Protein AF-A0A3P7LUR9-F1 (afdb_monomer_lite)

Structure (mmCIF, N/CA/C/O backbone):
data_AF-A0A3P7LUR9-F1
#
_entry.id   AF-A0A3P7LUR9-F1
#
loop_
_atom_site.group_PDB
_atom_site.id
_atom_site.type_symbol
_atom_site.label_atom_id
_atom_site.label_alt_id
_atom_site.label_comp_id
_atom_site.label_asym_id
_atom_site.label_entity_id
_atom_site.label_seq_id
_atom_site.pdbx_PDB_ins_code
_atom_site.Cartn_x
_atom_site.Cartn_y
_atom_site.Cartn_z
_atom_site.occupancy
_atom_site.B_iso_or_equiv
_atom_site.auth_seq_id
_atom_site.auth_comp_id
_atom_site.auth_asym_id
_atom_site.auth_atom_id
_atom_site.pdbx_PDB_model_num
ATOM 1 N N . MET A 1 1 ? -2.869 23.705 17.605 1.00 37.81 1 MET A N 1
ATOM 2 C CA . MET A 1 1 ? -1.628 22.903 17.561 1.00 37.81 1 MET A CA 1
ATOM 3 C C . MET A 1 1 ? -1.386 22.502 16.117 1.00 37.81 1 MET A C 1
ATOM 5 O O . MET A 1 1 ? -2.296 21.912 15.545 1.00 37.81 1 MET A O 1
ATOM 9 N N . PRO A 1 2 ? -0.251 22.861 15.499 1.00 39.78 2 PRO A N 1
ATOM 10 C CA . PRO A 1 2 ? 0.110 22.290 14.206 1.00 39.78 2 PRO A CA 1
ATOM 11 C C . PRO A 1 2 ? 0.389 20.783 14.379 1.00 39.78 2 PRO A C 1
ATOM 13 O O . PRO A 1 2 ? 0.834 20.389 15.462 1.00 39.78 2 PRO A O 1
ATOM 16 N N . PRO A 1 3 ? 0.113 19.934 13.371 1.00 44.56 3 PRO A N 1
ATOM 17 C CA . PRO A 1 3 ? 0.449 18.518 13.439 1.00 44.56 3 PRO A CA 1
ATOM 18 C C . PRO A 1 3 ? 1.955 18.391 13.662 1.00 44.56 3 PRO A C 1
ATOM 20 O O . PRO A 1 3 ? 2.734 19.090 13.008 1.00 44.56 3 PRO A O 1
ATOM 23 N N . SER A 1 4 ? 2.351 17.538 14.607 1.00 49.19 4 SER A N 1
ATOM 24 C CA . SER A 1 4 ? 3.749 17.184 14.826 1.00 49.19 4 SER A CA 1
ATOM 25 C C . SER A 1 4 ? 4.371 16.775 13.496 1.00 49.19 4 SER A C 1
ATOM 27 O O . SER A 1 4 ? 3.718 16.170 12.647 1.00 49.19 4 SER A O 1
ATOM 29 N N . GLU A 1 5 ? 5.624 17.164 13.299 1.00 52.31 5 GLU A N 1
ATOM 30 C CA . GLU A 1 5 ? 6.410 16.972 12.084 1.00 52.31 5 GLU A CA 1
ATOM 31 C C . GLU A 1 5 ? 6.722 15.474 11.892 1.00 52.31 5 GLU A C 1
ATOM 33 O O . GLU A 1 5 ? 7.838 14.997 12.075 1.00 52.31 5 GLU A O 1
ATOM 38 N N . GLY A 1 6 ? 5.673 14.695 11.626 1.00 52.97 6 GLY A N 1
ATOM 39 C CA . GLY A 1 6 ? 5.701 13.258 11.437 1.00 52.97 6 GLY A CA 1
ATOM 40 C C . GLY A 1 6 ? 6.594 12.901 10.260 1.00 52.97 6 GLY A C 1
ATOM 41 O O . GLY A 1 6 ? 6.808 13.702 9.346 1.00 52.97 6 GLY A O 1
ATOM 42 N N . ARG A 1 7 ? 7.154 11.691 10.302 1.00 61.25 7 ARG A N 1
ATOM 43 C CA . ARG A 1 7 ? 8.092 11.182 9.297 1.00 61.25 7 ARG A CA 1
ATOM 44 C C . ARG A 1 7 ? 7.484 11.302 7.900 1.00 61.25 7 ARG A C 1
ATOM 46 O O . ARG A 1 7 ? 6.737 10.435 7.466 1.00 61.25 7 ARG A O 1
ATOM 53 N N . LYS A 1 8 ? 7.867 12.349 7.166 1.00 85.81 8 LYS A N 1
ATOM 54 C CA . LYS A 1 8 ? 7.419 12.573 5.785 1.00 85.81 8 LYS A CA 1
ATOM 55 C C . LYS A 1 8 ? 7.878 11.454 4.854 1.00 85.81 8 LYS A C 1
ATOM 57 O O . LYS A 1 8 ? 7.240 11.229 3.836 1.00 85.81 8 LYS A O 1
ATOM 62 N N . LYS A 1 9 ? 8.949 10.736 5.205 1.00 91.88 9 LYS A N 1
ATOM 63 C CA . LYS A 1 9 ? 9.542 9.681 4.385 1.00 91.88 9 LYS A CA 1
ATOM 64 C C . LYS A 1 9 ? 9.863 8.430 5.197 1.00 91.88 9 LYS A C 1
ATOM 66 O O . LYS A 1 9 ? 10.416 8.528 6.291 1.00 91.88 9 LYS A O 1
ATOM 71 N N . LEU A 1 10 ? 9.565 7.269 4.623 1.00 92.38 10 LEU A N 1
ATOM 72 C CA . LEU A 1 10 ? 9.882 5.952 5.158 1.00 92.38 10 LEU A CA 1
ATOM 73 C C . LEU A 1 10 ? 10.701 5.155 4.130 1.00 92.38 10 LEU A C 1
ATOM 75 O O . LEU A 1 10 ? 10.223 4.854 3.037 1.00 92.38 10 LEU A O 1
ATOM 79 N N . GLY A 1 11 ? 11.937 4.805 4.491 1.00 89.88 11 GLY A N 1
ATOM 80 C CA . GLY A 1 11 ? 12.884 4.115 3.610 1.00 89.88 11 GLY A CA 1
ATOM 81 C C . GLY A 1 11 ? 13.675 5.041 2.675 1.00 89.88 11 GLY A C 1
ATOM 82 O O . GLY A 1 11 ? 13.535 6.267 2.677 1.00 89.88 11 GLY A O 1
ATOM 83 N N . THR A 1 12 ? 14.523 4.429 1.852 1.00 87.31 12 THR A N 1
ATOM 84 C CA . THR A 1 12 ? 15.424 5.095 0.896 1.00 87.31 12 THR A CA 1
ATOM 85 C C . THR A 1 12 ? 15.508 4.263 -0.379 1.00 87.31 12 THR A C 1
ATOM 87 O O . THR A 1 12 ? 15.183 3.086 -0.353 1.00 87.31 12 THR A O 1
ATOM 90 N N . ALA A 1 13 ? 15.904 4.845 -1.511 1.00 80.00 13 ALA A N 1
ATOM 91 C CA . ALA A 1 13 ? 16.024 4.124 -2.780 1.00 80.00 13 ALA A CA 1
ATOM 92 C C . ALA A 1 13 ? 17.395 4.355 -3.441 1.00 80.00 13 ALA A C 1
ATOM 94 O O . ALA A 1 13 ? 17.986 5.411 -3.198 1.00 80.00 13 ALA A O 1
ATOM 95 N N . PRO A 1 14 ? 17.876 3.431 -4.302 1.00 76.62 14 PRO A N 1
ATOM 96 C CA . PRO A 1 14 ? 17.303 2.105 -4.591 1.00 76.62 14 PRO A CA 1
ATOM 97 C C . PRO A 1 14 ? 17.311 1.200 -3.350 1.00 76.62 14 PRO A C 1
ATOM 99 O O . PRO A 1 14 ? 18.107 1.418 -2.439 1.00 76.62 14 PRO A O 1
ATOM 102 N N . ASN A 1 15 ? 16.402 0.225 -3.275 1.00 80.38 15 ASN A N 1
ATOM 103 C CA . ASN A 1 15 ? 16.314 -0.663 -2.117 1.00 80.38 15 ASN A CA 1
ATOM 104 C C . ASN A 1 15 ? 15.800 -2.060 -2.462 1.00 80.38 15 ASN A C 1
ATOM 106 O O . ASN A 1 15 ? 15.088 -2.278 -3.440 1.00 80.38 15 ASN A O 1
ATOM 110 N N . GLN A 1 16 ? 16.136 -2.984 -1.567 1.00 85.06 16 GLN A N 1
ATOM 111 C CA . GLN A 1 16 ? 15.616 -4.349 -1.513 1.00 85.06 1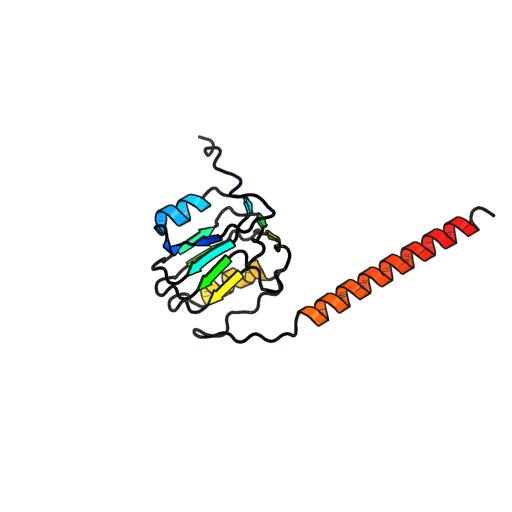6 GLN A CA 1
ATOM 112 C C . GLN A 1 16 ? 14.766 -4.561 -0.250 1.00 85.06 16 GLN A C 1
ATOM 114 O O . GLN A 1 16 ? 14.541 -5.693 0.168 1.00 85.06 16 GLN A O 1
ATOM 119 N N . PHE A 1 17 ? 14.353 -3.475 0.415 1.00 90.88 17 PHE A N 1
ATOM 120 C CA . PHE A 1 17 ? 13.653 -3.578 1.688 1.00 90.88 17 PHE A CA 1
ATOM 121 C C . PHE A 1 17 ? 12.204 -3.997 1.448 1.00 90.88 17 PHE A C 1
ATOM 123 O O . PHE A 1 17 ? 11.474 -3.356 0.687 1.00 90.88 17 PHE A O 1
ATOM 130 N N . VAL A 1 18 ? 11.799 -5.060 2.137 1.00 93.56 18 VAL A N 1
ATOM 131 C CA . VAL A 1 18 ? 10.436 -5.584 2.127 1.00 93.56 18 VAL A CA 1
ATOM 132 C C . VAL A 1 18 ? 9.901 -5.543 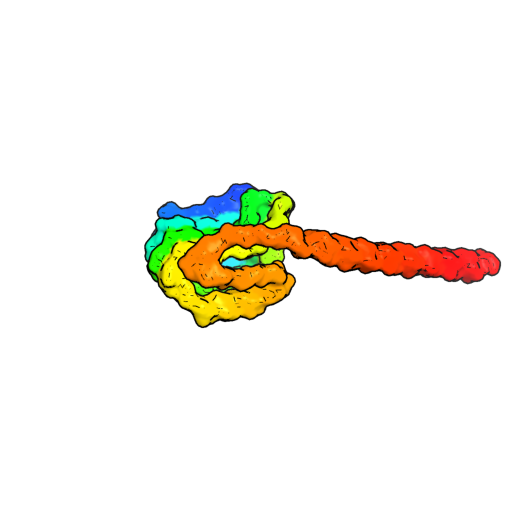3.553 1.00 93.56 18 VAL A C 1
ATOM 134 O O . VAL A 1 18 ? 10.456 -6.174 4.454 1.00 93.56 18 VAL A O 1
ATOM 137 N N . LEU A 1 19 ? 8.818 -4.799 3.764 1.00 95.56 19 LEU A N 1
ATOM 138 C CA . LEU A 1 19 ? 8.084 -4.809 5.023 1.00 95.56 19 LEU A CA 1
ATOM 139 C C . LEU A 1 19 ? 7.032 -5.921 4.994 1.00 95.56 19 LEU A C 1
ATOM 141 O O . LEU A 1 19 ? 6.009 -5.809 4.320 1.00 95.56 19 LEU A O 1
ATOM 145 N N . GLU A 1 20 ? 7.260 -6.971 5.775 1.00 97.19 20 GLU A N 1
ATOM 146 C CA . GLU A 1 20 ? 6.305 -8.065 5.957 1.00 97.19 20 GLU A CA 1
ATOM 147 C C . GLU A 1 20 ? 5.324 -7.753 7.097 1.00 97.19 20 GLU A C 1
ATOM 149 O O . GLU A 1 20 ? 5.661 -7.873 8.278 1.00 97.19 20 GLU A O 1
ATOM 154 N N . ALA A 1 21 ? 4.077 -7.423 6.764 1.00 97.62 21 ALA A N 1
ATOM 155 C CA . ALA A 1 21 ? 3.062 -7.029 7.740 1.00 97.62 21 ALA A CA 1
ATOM 156 C C . ALA A 1 21 ? 2.726 -8.130 8.759 1.00 97.62 21 ALA A C 1
ATOM 158 O O . ALA A 1 21 ? 2.324 -7.830 9.875 1.00 97.62 21 ALA A O 1
ATOM 159 N N . ARG A 1 22 ? 2.943 -9.410 8.417 1.00 96.69 22 ARG A N 1
ATOM 160 C CA . ARG A 1 22 ? 2.717 -10.552 9.327 1.00 96.69 22 ARG A CA 1
ATOM 161 C C . ARG A 1 22 ? 3.559 -10.511 10.609 1.00 96.69 22 ARG A C 1
ATOM 163 O O . ARG A 1 22 ? 3.274 -11.263 11.534 1.00 96.69 22 ARG A O 1
ATOM 170 N N . LYS A 1 23 ? 4.614 -9.689 10.642 1.00 96.75 23 LYS A N 1
ATOM 171 C CA . LYS A 1 23 ? 5.533 -9.554 11.781 1.00 96.75 23 LYS A CA 1
ATOM 172 C C . LYS A 1 23 ? 5.085 -8.496 12.797 1.00 96.75 23 LYS A C 1
ATOM 174 O O . LYS A 1 23 ? 5.733 -8.369 13.830 1.00 96.75 23 LYS A O 1
ATOM 179 N N . ILE A 1 24 ? 4.022 -7.740 12.513 1.00 96.44 24 ILE A N 1
ATOM 180 C CA . ILE A 1 24 ? 3.532 -6.645 13.363 1.00 96.44 24 ILE A CA 1
ATOM 181 C C . ILE A 1 24 ? 2.001 -6.647 13.465 1.00 96.44 24 ILE A C 1
ATOM 183 O O . ILE A 1 24 ? 1.313 -7.307 12.683 1.00 96.44 24 ILE A O 1
ATOM 187 N N . SER A 1 25 ? 1.457 -5.943 14.461 1.00 98.06 25 SER A N 1
ATOM 188 C CA . SER A 1 25 ? 0.007 -5.833 14.643 1.00 98.06 25 SER A CA 1
ATOM 189 C C . SER A 1 25 ? -0.628 -4.928 13.576 1.00 98.06 25 SER A C 1
ATOM 191 O O . SER A 1 25 ? 0.047 -4.093 12.975 1.00 98.06 25 SER A O 1
ATOM 193 N N . GLU A 1 26 ? -1.938 -5.071 13.337 1.00 98.31 26 GLU A N 1
ATOM 194 C CA . GLU A 1 26 ? -2.671 -4.185 12.413 1.00 98.31 26 GLU A CA 1
ATOM 195 C C . GLU A 1 26 ? -2.597 -2.721 12.861 1.00 98.31 26 GLU A C 1
ATOM 197 O O . GLU A 1 26 ? -2.510 -1.824 12.023 1.00 98.31 26 GLU A O 1
ATOM 202 N N . GLN A 1 27 ? -2.637 -2.486 14.175 1.00 98.00 27 GLN A N 1
ATOM 203 C CA . GLN A 1 27 ? -2.556 -1.147 14.741 1.00 98.00 27 GLN A CA 1
ATOM 204 C C . GLN A 1 27 ? -1.174 -0.547 14.481 1.00 98.00 27 GLN A C 1
ATOM 206 O O . GLN A 1 27 ? -1.090 0.454 13.780 1.00 98.00 27 GLN A O 1
ATOM 211 N N . ASP A 1 28 ? -0.102 -1.219 14.909 1.00 97.69 28 ASP A N 1
ATOM 212 C CA . ASP A 1 28 ? 1.263 -0.714 14.714 1.00 97.69 28 ASP A CA 1
ATOM 213 C C . ASP A 1 28 ? 1.590 -0.528 13.228 1.00 97.69 28 ASP A C 1
ATOM 215 O O . ASP A 1 28 ? 2.233 0.446 12.841 1.00 97.69 28 ASP A O 1
ATOM 219 N N . PHE A 1 29 ? 1.123 -1.446 12.373 1.00 98.19 29 PHE A N 1
ATOM 220 C CA . PHE A 1 29 ? 1.273 -1.321 10.928 1.00 98.19 29 PHE A CA 1
ATOM 221 C C . PHE A 1 29 ? 0.635 -0.028 10.416 1.00 98.19 29 PHE A C 1
ATOM 223 O O . PHE A 1 29 ? 1.284 0.735 9.706 1.00 98.19 29 PHE A O 1
ATOM 230 N N . ASN A 1 30 ? -0.629 0.227 10.756 1.00 98.00 30 ASN A N 1
ATOM 231 C CA . ASN A 1 30 ? -1.338 1.404 10.262 1.00 98.00 30 ASN A CA 1
ATOM 232 C C . ASN A 1 30 ? -0.782 2.702 10.871 1.00 98.00 30 ASN A C 1
ATOM 234 O O . ASN A 1 30 ? -0.665 3.692 10.150 1.00 98.00 30 ASN A O 1
ATOM 238 N N . ASP A 1 31 ? -0.369 2.681 12.140 1.00 95.62 31 ASP A N 1
ATOM 239 C CA . ASP A 1 31 ? 0.233 3.824 12.835 1.00 95.62 31 ASP A CA 1
ATOM 240 C C . ASP A 1 31 ? 1.567 4.234 12.183 1.00 95.62 31 ASP A C 1
ATOM 242 O O . ASP A 1 31 ? 1.856 5.423 12.023 1.00 95.62 31 ASP A O 1
ATOM 246 N N . VAL A 1 32 ? 2.362 3.263 11.705 1.00 94.12 32 VAL A N 1
ATOM 247 C CA . VAL A 1 32 ? 3.601 3.534 10.952 1.00 94.12 32 VAL A CA 1
ATOM 248 C C . VAL A 1 32 ? 3.335 4.344 9.682 1.00 94.12 32 VAL A C 1
ATOM 250 O O . VAL A 1 32 ? 4.143 5.212 9.350 1.00 94.12 32 VAL A O 1
ATOM 253 N N . PHE A 1 33 ? 2.232 4.087 8.974 1.00 95.94 33 PHE A N 1
ATOM 254 C CA . PHE A 1 33 ? 1.911 4.745 7.701 1.00 95.94 33 PHE A CA 1
ATOM 255 C C . PHE A 1 33 ? 0.965 5.942 7.834 1.00 95.94 33 PHE A C 1
ATOM 257 O O . PHE A 1 33 ? 0.750 6.646 6.845 1.00 95.94 33 PHE A O 1
ATOM 264 N N . GLU A 1 34 ? 0.430 6.212 9.027 1.00 94.50 34 GLU A N 1
ATOM 265 C CA . GLU A 1 34 ? -0.567 7.262 9.242 1.00 94.50 34 GLU A CA 1
ATOM 266 C C . GLU A 1 34 ? -0.062 8.637 8.795 1.00 94.50 34 GLU A C 1
ATOM 268 O O . GLU A 1 34 ? -0.789 9.360 8.125 1.00 94.50 34 GLU A O 1
ATOM 273 N N . ASN A 1 35 ? 1.199 8.974 9.077 1.00 91.31 35 ASN A N 1
ATOM 274 C CA . ASN A 1 35 ? 1.782 10.289 8.772 1.00 91.31 35 ASN A CA 1
ATOM 275 C C . ASN A 1 35 ? 2.837 10.262 7.652 1.00 91.31 35 ASN A C 1
ATOM 277 O O . ASN A 1 35 ? 3.520 11.261 7.416 1.00 91.31 35 ASN A O 1
ATOM 281 N N . VAL A 1 36 ? 2.990 9.127 6.964 1.00 95.56 36 VAL A N 1
ATOM 282 C CA . VAL A 1 36 ? 4.013 8.953 5.924 1.00 95.56 36 VAL A CA 1
ATOM 283 C C . VAL A 1 36 ? 3.523 9.502 4.590 1.00 95.56 36 VAL A C 1
ATOM 285 O O . VAL A 1 36 ? 2.434 9.163 4.132 1.00 95.56 36 VAL A O 1
ATOM 288 N N . VAL A 1 37 ? 4.359 10.321 3.944 1.00 95.88 37 VAL A N 1
ATOM 289 C CA . VAL A 1 37 ? 4.070 10.948 2.642 1.00 95.88 37 VAL A CA 1
ATOM 290 C C . VAL A 1 37 ? 4.839 10.277 1.501 1.00 95.88 37 VAL A C 1
ATOM 292 O O . VAL A 1 37 ? 4.330 10.145 0.388 1.00 95.88 37 VAL A O 1
ATOM 295 N N . GLU A 1 38 ? 6.053 9.809 1.772 1.00 95.81 38 GLU A N 1
ATOM 296 C CA . GLU A 1 38 ? 6.910 9.109 0.824 1.00 95.81 38 GLU A CA 1
ATOM 297 C C . GLU A 1 38 ? 7.318 7.740 1.363 1.00 95.81 38 GLU A C 1
ATOM 299 O O . GLU A 1 38 ? 7.790 7.621 2.491 1.00 95.81 38 GLU A O 1
ATOM 304 N N . VAL A 1 39 ? 7.197 6.710 0.534 1.00 95.69 39 VAL A N 1
ATOM 305 C CA . VAL A 1 39 ? 7.596 5.337 0.849 1.00 95.69 39 VAL A CA 1
ATOM 306 C C . VAL A 1 39 ? 8.626 4.883 -0.176 1.00 95.69 39 VAL A C 1
ATOM 308 O O . VAL A 1 39 ? 8.446 5.088 -1.374 1.00 95.69 39 VAL A O 1
ATOM 311 N N . ALA A 1 40 ? 9.705 4.260 0.283 1.00 94.19 40 ALA A N 1
ATOM 312 C CA . ALA A 1 40 ? 10.687 3.600 -0.567 1.00 94.19 40 ALA A CA 1
ATOM 313 C C . ALA A 1 40 ? 10.971 2.196 -0.018 1.00 94.19 40 ALA A C 1
ATOM 315 O O . ALA A 1 40 ? 11.897 2.009 0.771 1.00 94.19 40 ALA A O 1
ATOM 316 N N . MET A 1 41 ? 10.111 1.247 -0.400 1.00 94.50 41 MET A N 1
ATOM 317 C CA . MET A 1 41 ? 10.146 -0.181 -0.055 1.00 94.50 41 MET A CA 1
ATOM 318 C C . MET A 1 41 ? 9.006 -0.934 -0.748 1.00 94.50 41 MET A C 1
ATOM 320 O O . MET A 1 41 ? 8.0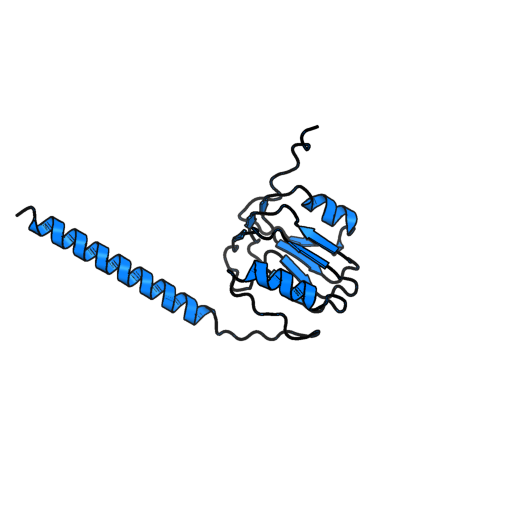42 -0.317 -1.210 1.00 94.50 41 MET A O 1
ATOM 324 N N . CYS A 1 42 ? 9.067 -2.264 -0.739 1.00 94.38 42 CYS A N 1
ATOM 325 C CA . CYS A 1 42 ? 7.889 -3.098 -0.964 1.00 94.38 42 CYS A CA 1
ATOM 326 C C . CYS A 1 42 ? 7.178 -3.397 0.360 1.00 94.38 42 CYS A C 1
ATOM 328 O O . CYS A 1 42 ? 7.820 -3.541 1.402 1.00 94.38 42 CYS A O 1
ATOM 330 N N . VAL A 1 43 ? 5.855 -3.528 0.320 1.00 96.94 43 VAL A N 1
ATOM 331 C CA . VAL A 1 43 ? 5.040 -3.921 1.475 1.00 96.94 43 VAL A CA 1
ATOM 332 C C . VAL A 1 43 ? 4.239 -5.174 1.143 1.00 96.94 43 VAL A C 1
ATOM 334 O O . VAL A 1 43 ? 3.489 -5.212 0.166 1.00 96.94 43 VAL A O 1
ATOM 337 N N . GLU A 1 44 ? 4.357 -6.188 1.996 1.00 97.25 44 GLU A N 1
ATOM 338 C CA . GLU A 1 44 ? 3.661 -7.464 1.867 1.00 97.25 44 GLU A CA 1
ATOM 339 C C . GLU A 1 44 ? 2.690 -7.671 3.026 1.00 97.25 44 GLU A C 1
ATOM 341 O O . GLU A 1 44 ? 3.078 -7.877 4.176 1.00 97.25 44 GLU A O 1
ATOM 346 N N . VAL A 1 45 ? 1.397 -7.657 2.715 1.00 98.12 45 VAL A N 1
ATOM 347 C CA . VAL A 1 45 ? 0.315 -7.998 3.639 1.00 98.12 45 VAL A CA 1
ATOM 348 C C . VAL A 1 45 ? -0.218 -9.365 3.244 1.00 98.12 45 VAL A C 1
ATOM 350 O O . VAL A 1 45 ? -1.198 -9.480 2.504 1.00 98.12 45 VAL A O 1
ATOM 353 N N . HIS A 1 46 ? 0.496 -10.416 3.642 1.00 97.62 46 HIS A N 1
ATOM 354 C CA . HIS A 1 46 ? 0.172 -11.792 3.263 1.00 97.62 46 HIS A CA 1
ATOM 355 C C . HIS A 1 46 ? -0.288 -12.610 4.459 1.00 97.62 46 HIS A C 1
ATOM 357 O O . HIS A 1 46 ? 0.382 -12.625 5.491 1.00 97.62 46 HIS A O 1
ATOM 363 N N . ASN A 1 47 ? -1.385 -13.350 4.279 1.00 97.00 47 ASN A N 1
ATOM 364 C CA . ASN A 1 47 ? -1.913 -14.307 5.254 1.00 97.00 47 ASN A CA 1
ATOM 365 C C . ASN A 1 47 ? -2.065 -13.723 6.674 1.00 97.00 47 ASN A C 1
ATOM 367 O O . ASN A 1 47 ? -1.841 -14.418 7.665 1.00 97.00 47 ASN A O 1
ATOM 371 N N . THR A 1 48 ? -2.430 -12.444 6.785 1.00 98.12 48 THR A N 1
ATOM 372 C CA . THR A 1 48 ? -2.668 -11.772 8.065 1.00 98.12 48 THR A CA 1
ATOM 373 C C . THR A 1 48 ? -4.152 -11.788 8.426 1.00 98.12 48 THR A C 1
ATOM 375 O O . THR A 1 48 ? -5.032 -12.026 7.595 1.00 98.12 48 THR A O 1
ATOM 378 N N . LEU A 1 49 ? -4.451 -11.485 9.690 1.00 97.56 49 LEU A N 1
ATOM 379 C CA . LEU A 1 49 ? -5.820 -11.266 10.166 1.00 97.56 49 LEU A CA 1
ATOM 380 C C . LEU A 1 49 ? -6.257 -9.799 10.065 1.00 97.56 49 LEU A C 1
ATOM 382 O O . LEU A 1 49 ? -7.260 -9.425 10.676 1.00 97.56 49 LEU A O 1
ATOM 386 N N . PHE A 1 50 ? -5.532 -8.979 9.297 1.00 98.38 50 PHE A N 1
ATOM 387 C CA . PHE A 1 50 ? -5.824 -7.555 9.200 1.00 98.38 50 PHE A CA 1
ATOM 388 C C . PHE A 1 50 ? -7.203 -7.335 8.580 1.00 98.38 50 PHE A C 1
ATOM 390 O O . PHE A 1 50 ? -7.566 -7.956 7.576 1.00 98.38 50 PHE A O 1
ATOM 397 N N . ARG A 1 51 ? -7.972 -6.422 9.165 1.00 97.75 51 ARG A N 1
ATOM 398 C CA . ARG A 1 51 ? -9.251 -5.947 8.637 1.00 97.75 51 ARG A CA 1
ATOM 399 C C . ARG A 1 51 ? -9.058 -4.735 7.740 1.00 97.75 51 ARG A C 1
ATOM 401 O O . ARG A 1 51 ? -9.771 -4.623 6.736 1.00 97.75 51 ARG A O 1
ATOM 408 N N . ARG A 1 52 ? -8.120 -3.849 8.086 1.00 97.50 52 ARG A N 1
ATOM 409 C CA . ARG A 1 52 ? -7.835 -2.604 7.368 1.00 97.50 52 ARG A CA 1
ATOM 410 C C . ARG A 1 52 ? -6.338 -2.437 7.124 1.00 97.50 52 ARG A C 1
ATOM 412 O O . ARG A 1 52 ? -5.525 -2.618 8.023 1.00 97.50 52 ARG A O 1
ATOM 419 N N . VAL A 1 53 ? -6.002 -2.036 5.904 1.00 98.00 53 VAL A N 1
ATOM 420 C CA . VAL A 1 53 ? -4.646 -1.651 5.491 1.00 98.00 53 VAL A CA 1
ATOM 421 C C . VAL A 1 53 ? -4.716 -0.212 4.992 1.00 98.00 53 VAL A C 1
ATOM 423 O O . VAL A 1 53 ? -5.484 0.058 4.064 1.00 98.00 53 VAL A O 1
ATOM 426 N N . ARG A 1 54 ? -3.978 0.714 5.614 1.00 97.50 54 ARG A N 1
ATOM 427 C CA . ARG A 1 54 ? -4.163 2.156 5.395 1.00 97.50 54 ARG A CA 1
ATOM 428 C C . ARG A 1 54 ? -2.862 2.868 5.035 1.00 97.50 54 ARG A C 1
ATOM 430 O O . ARG A 1 54 ? -1.875 2.772 5.752 1.00 97.50 54 ARG A O 1
ATOM 437 N N . PHE A 1 55 ? -2.918 3.647 3.958 1.00 97.25 55 PHE A N 1
ATOM 438 C CA . PHE A 1 55 ? -1.857 4.547 3.502 1.00 97.25 55 PHE A CA 1
ATOM 439 C C . PHE A 1 55 ? -2.456 5.922 3.149 1.00 97.25 55 PHE A C 1
ATOM 441 O O . PHE A 1 55 ? -2.423 6.337 1.985 1.00 97.25 55 PHE A O 1
ATOM 448 N N . PRO A 1 56 ? -3.075 6.620 4.120 1.00 96.50 56 PRO A N 1
ATOM 449 C CA . PRO A 1 56 ? -3.941 7.770 3.846 1.00 96.50 56 PRO A CA 1
ATOM 450 C C . PRO A 1 56 ? -3.183 8.983 3.292 1.00 96.50 56 PRO A C 1
ATOM 452 O O . PRO A 1 56 ? -3.745 9.758 2.521 1.00 96.50 56 PRO A O 1
ATOM 455 N N . ASN A 1 57 ? -1.903 9.133 3.641 1.00 96.00 57 ASN A N 1
ATOM 456 C CA . ASN A 1 57 ? -1.099 10.313 3.314 1.00 96.00 57 ASN A CA 1
ATOM 457 C C . ASN A 1 57 ? 0.032 10.046 2.309 1.00 96.00 57 ASN A C 1
ATOM 459 O O . ASN A 1 57 ? 0.734 10.978 1.922 1.00 96.00 57 ASN A O 1
ATOM 463 N N . VAL A 1 58 ? 0.189 8.803 1.837 1.00 96.62 58 VAL A N 1
ATOM 464 C CA . VAL A 1 58 ? 1.288 8.430 0.936 1.00 96.62 58 VAL A CA 1
ATOM 465 C C . VAL A 1 58 ? 1.042 8.988 -0.467 1.00 96.62 58 VAL A C 1
ATOM 467 O O . VAL A 1 58 ? 0.149 8.538 -1.177 1.00 96.62 58 VAL A O 1
ATOM 470 N N . LEU A 1 59 ? 1.874 9.936 -0.896 1.00 94.75 59 LEU A N 1
ATOM 471 C CA . LEU A 1 59 ? 1.818 10.574 -2.215 1.00 94.75 59 LEU A CA 1
ATOM 472 C C . LEU A 1 59 ? 2.852 10.018 -3.196 1.00 94.75 59 LEU A C 1
ATOM 474 O O . LEU A 1 59 ? 2.657 10.096 -4.411 1.00 94.75 59 LEU A O 1
ATOM 478 N N . ARG A 1 60 ? 3.973 9.484 -2.704 1.00 93.81 60 ARG A N 1
ATOM 479 C CA . ARG A 1 60 ? 5.032 8.908 -3.546 1.00 93.81 60 ARG A CA 1
ATOM 480 C C . ARG A 1 60 ? 5.445 7.558 -2.993 1.00 93.81 60 ARG A C 1
ATOM 482 O O . ARG A 1 60 ? 5.877 7.476 -1.850 1.00 93.81 60 ARG A O 1
ATOM 489 N N . TRP A 1 61 ? 5.360 6.521 -3.811 1.00 95.06 61 TRP A N 1
ATOM 490 C CA . TRP A 1 61 ? 5.750 5.176 -3.422 1.00 95.06 61 TRP A CA 1
ATOM 491 C C . TRP A 1 61 ? 6.715 4.593 -4.440 1.00 95.06 61 TRP A C 1
ATOM 493 O O . TRP A 1 61 ? 6.334 4.226 -5.548 1.00 95.06 61 TRP A O 1
ATOM 503 N N . GLN A 1 62 ? 7.980 4.507 -4.052 1.00 92.31 62 GLN A N 1
ATOM 504 C CA . GLN A 1 62 ? 9.006 3.824 -4.813 1.00 92.31 62 GLN A CA 1
ATOM 505 C C . GLN A 1 62 ? 9.080 2.357 -4.398 1.00 92.31 62 GLN A C 1
ATOM 507 O O . GLN A 1 62 ? 9.350 2.052 -3.234 1.00 92.31 62 GLN A O 1
ATOM 512 N N . SER A 1 63 ? 8.818 1.464 -5.352 1.00 90.62 63 SER A N 1
ATOM 513 C CA . SER A 1 63 ? 8.929 0.026 -5.120 1.00 90.62 63 SER A CA 1
ATOM 514 C C . SER A 1 63 ? 10.375 -0.372 -4.827 1.00 90.62 63 SER A C 1
ATOM 516 O O . SER A 1 63 ? 11.318 0.310 -5.241 1.00 90.62 63 SER A O 1
ATOM 518 N N . CYS A 1 64 ? 10.542 -1.497 -4.141 1.00 89.56 64 CYS A N 1
ATOM 519 C CA . CYS A 1 64 ? 11.816 -2.200 -4.102 1.00 89.56 64 CYS A CA 1
ATOM 520 C C . CYS A 1 64 ? 12.079 -2.924 -5.439 1.00 89.56 64 CYS A C 1
ATOM 522 O O . CYS A 1 64 ? 11.186 -3.061 -6.279 1.00 89.56 64 CYS A O 1
ATOM 524 N N . ASP A 1 65 ? 13.304 -3.406 -5.643 1.00 84.00 65 ASP A N 1
ATOM 525 C CA . ASP A 1 65 ? 13.711 -4.038 -6.910 1.00 84.00 65 ASP A CA 1
ATOM 526 C C . ASP A 1 65 ? 13.144 -5.462 -7.117 1.00 84.00 65 ASP A C 1
ATOM 528 O O . ASP A 1 65 ? 13.222 -6.008 -8.215 1.00 84.00 65 ASP A O 1
ATOM 532 N N . THR A 1 66 ? 12.575 -6.086 -6.080 1.00 82.00 66 THR A N 1
ATOM 533 C CA . THR A 1 66 ? 12.194 -7.511 -6.090 1.00 82.00 66 THR A CA 1
ATOM 534 C C . THR A 1 66 ? 10.711 -7.776 -6.343 1.00 82.00 66 THR A C 1
ATOM 536 O O . THR A 1 66 ? 10.324 -8.938 -6.464 1.00 82.00 66 THR A O 1
ATOM 539 N N . GLY A 1 67 ? 9.865 -6.746 -6.430 1.00 84.88 67 GLY A N 1
ATOM 540 C CA . GLY A 1 67 ? 8.425 -6.963 -6.533 1.00 84.88 67 GLY A CA 1
ATOM 541 C C . GLY A 1 67 ? 7.580 -5.695 -6.670 1.00 84.88 67 GLY A C 1
ATOM 542 O O . GLY A 1 67 ? 8.113 -4.607 -6.909 1.00 84.88 67 GLY A O 1
ATOM 543 N N . PRO A 1 68 ? 6.247 -5.834 -6.554 1.00 89.00 68 PRO A N 1
ATOM 544 C CA . PRO A 1 68 ? 5.325 -4.706 -6.548 1.00 89.00 68 PRO A CA 1
ATOM 545 C C . PRO A 1 68 ? 5.480 -3.875 -5.269 1.00 89.00 68 PRO A C 1
ATOM 547 O O . PRO A 1 68 ? 5.829 -4.397 -4.210 1.00 89.00 68 PRO A O 1
ATOM 550 N N . ALA A 1 69 ? 5.122 -2.593 -5.342 1.00 92.56 69 ALA A N 1
ATOM 551 C CA . ALA A 1 69 ? 5.169 -1.687 -4.198 1.00 92.56 69 ALA A CA 1
ATOM 552 C C . ALA A 1 69 ? 4.277 -2.181 -3.046 1.00 92.56 69 ALA A C 1
ATOM 554 O O . ALA A 1 69 ? 4.658 -2.088 -1.879 1.00 92.56 69 ALA A O 1
ATOM 555 N N . LEU A 1 70 ? 3.112 -2.752 -3.377 1.00 94.25 70 LEU A N 1
ATOM 556 C CA . LEU A 1 70 ? 2.164 -3.294 -2.407 1.00 94.25 70 LEU A CA 1
ATOM 557 C C . LEU A 1 70 ? 1.582 -4.635 -2.867 1.00 94.25 70 LEU A C 1
ATOM 559 O O . LEU A 1 70 ? 0.981 -4.739 -3.937 1.00 94.25 70 LEU A O 1
ATOM 563 N N . SER A 1 71 ? 1.683 -5.656 -2.020 1.00 94.19 71 SER A N 1
ATOM 564 C CA . SER A 1 71 ? 1.120 -6.984 -2.267 1.00 94.19 71 SER A CA 1
ATOM 565 C C . SER A 1 71 ? 0.228 -7.419 -1.105 1.00 94.19 71 SER A C 1
ATOM 567 O O . SER A 1 71 ? 0.697 -7.598 0.013 1.00 94.19 71 SER A O 1
ATOM 569 N N . ILE A 1 72 ? -1.071 -7.589 -1.359 1.00 95.25 72 ILE A N 1
ATOM 570 C CA . ILE A 1 72 ? -2.090 -7.947 -0.365 1.00 95.25 72 ILE A CA 1
ATOM 571 C C . ILE A 1 72 ? -2.734 -9.276 -0.761 1.00 95.25 72 ILE A C 1
ATOM 573 O O . ILE A 1 72 ? -3.630 -9.325 -1.615 1.00 95.25 72 ILE A O 1
ATOM 577 N N . VAL A 1 73 ? -2.285 -10.370 -0.146 1.00 94.56 73 VAL A N 1
ATOM 578 C CA . VAL A 1 73 ? -2.626 -11.729 -0.583 1.00 94.56 73 VAL A CA 1
ATOM 579 C C . VAL A 1 73 ? -3.136 -12.596 0.565 1.00 94.56 73 VAL A C 1
ATOM 581 O O . VAL A 1 73 ? -2.474 -12.743 1.584 1.00 94.56 73 VAL A O 1
ATOM 584 N N . GLY A 1 74 ? -4.296 -13.227 0.377 1.00 93.81 74 GLY A N 1
ATOM 585 C CA . GLY A 1 74 ? -4.750 -14.305 1.261 1.00 93.81 74 GLY A CA 1
ATOM 586 C C . GLY A 1 74 ? -5.176 -13.862 2.663 1.00 93.81 74 GLY A C 1
ATOM 587 O O . GLY A 1 74 ? -5.093 -14.655 3.592 1.00 93.81 74 GLY A O 1
ATOM 588 N N . ASN A 1 75 ? -5.628 -12.618 2.848 1.00 95.62 75 ASN A N 1
ATOM 589 C CA . ASN A 1 75 ? -6.054 -12.103 4.153 1.00 95.62 75 ASN A CA 1
ATOM 590 C C . ASN A 1 75 ? -7.566 -12.350 4.347 1.00 95.62 75 ASN A C 1
ATOM 592 O O . ASN A 1 75 ? -8.392 -11.664 3.728 1.00 95.62 75 ASN A O 1
ATOM 596 N N . PRO A 1 76 ? -7.982 -13.327 5.179 1.00 94.12 76 PRO A N 1
ATOM 597 C CA . PRO A 1 76 ? -9.377 -13.768 5.256 1.00 94.12 76 PRO A CA 1
ATOM 598 C C . PRO A 1 76 ? -10.320 -12.748 5.902 1.00 94.12 76 PRO A C 1
ATOM 600 O O . PRO A 1 76 ? -11.535 -12.837 5.708 1.00 94.12 76 PRO A O 1
ATOM 603 N N . LEU A 1 77 ? -9.791 -11.800 6.684 1.00 96.19 77 LEU A N 1
ATOM 604 C CA . LEU A 1 77 ? -10.575 -10.790 7.399 1.00 96.19 77 LEU A CA 1
ATOM 605 C C . LEU A 1 77 ? -10.528 -9.397 6.767 1.00 96.19 77 LEU A C 1
ATOM 607 O O . LEU A 1 77 ? -11.245 -8.513 7.239 1.00 96.19 77 LEU A O 1
ATOM 611 N N . LEU A 1 78 ? -9.753 -9.216 5.695 1.00 96.69 78 LEU A N 1
ATOM 612 C CA . LEU A 1 78 ? -9.573 -7.922 5.054 1.00 96.69 78 LEU A CA 1
ATOM 613 C C . LEU A 1 78 ? -10.887 -7.433 4.447 1.00 96.69 78 LEU A C 1
ATOM 615 O O . LEU A 1 78 ? -11.473 -8.096 3.592 1.00 96.69 78 LEU A O 1
ATOM 619 N N . ILE A 1 79 ? -11.320 -6.250 4.873 1.00 94.12 79 ILE A N 1
ATOM 620 C CA . ILE A 1 79 ? -12.531 -5.593 4.373 1.00 94.12 79 ILE A CA 1
ATOM 621 C C . ILE A 1 79 ? -12.237 -4.247 3.728 1.00 94.12 79 ILE A C 1
ATOM 623 O O . ILE A 1 79 ? -13.071 -3.774 2.968 1.00 94.12 79 ILE A O 1
ATOM 627 N N . GLN A 1 80 ? -11.084 -3.632 4.002 1.00 94.12 80 GLN A N 1
ATOM 628 C CA . GLN A 1 80 ? -10.767 -2.295 3.513 1.00 94.12 80 GLN A CA 1
ATOM 629 C C . GLN A 1 80 ? -9.277 -2.145 3.217 1.00 94.12 80 GLN A C 1
ATOM 631 O O . GLN A 1 80 ? -8.426 -2.543 4.010 1.00 94.12 80 GLN A O 1
ATOM 636 N N . VAL A 1 81 ? -8.988 -1.512 2.086 1.00 95.62 81 VAL A N 1
ATOM 637 C CA . VAL A 1 81 ? -7.665 -0.999 1.738 1.00 95.62 81 VAL A CA 1
ATOM 638 C C . VAL A 1 81 ? -7.863 0.469 1.400 1.00 95.62 81 VAL A C 1
ATOM 640 O O . VAL A 1 81 ? -8.713 0.803 0.575 1.00 95.62 81 VAL A O 1
ATOM 643 N N . GLU A 1 82 ? -7.129 1.335 2.079 1.00 95.50 82 GLU A N 1
ATOM 644 C CA . GLU A 1 82 ? -7.180 2.780 1.897 1.00 95.50 82 GLU A CA 1
ATOM 645 C C . GLU A 1 82 ? -5.853 3.244 1.301 1.00 95.50 82 GLU A C 1
ATOM 647 O O . GLU A 1 82 ? -4.793 3.038 1.892 1.00 95.50 82 GLU A O 1
ATOM 652 N N . LEU A 1 83 ? -5.926 3.870 0.129 1.00 95.00 83 LEU A N 1
ATOM 653 C CA . LEU A 1 83 ? -4.813 4.558 -0.512 1.00 95.00 83 LEU A CA 1
ATOM 654 C C . LEU A 1 83 ? -5.178 6.029 -0.641 1.00 95.00 83 LEU A C 1
ATOM 656 O O . LEU A 1 83 ? -6.332 6.359 -0.927 1.00 95.00 83 LEU A O 1
ATOM 660 N N . ASN A 1 84 ? -4.186 6.902 -0.502 1.00 95.00 84 ASN A N 1
ATOM 661 C CA . ASN A 1 84 ? -4.339 8.267 -0.967 1.00 95.00 84 ASN A CA 1
ATOM 662 C C . ASN A 1 84 ? -4.684 8.261 -2.470 1.00 95.00 84 ASN A C 1
ATOM 664 O O . ASN A 1 84 ? -4.037 7.573 -3.260 1.00 95.00 84 ASN A O 1
ATOM 668 N N . LYS A 1 85 ? -5.701 9.028 -2.872 1.00 93.50 85 LYS A N 1
ATOM 669 C CA . LYS A 1 85 ? -6.159 9.102 -4.270 1.00 93.50 85 LYS A CA 1
ATOM 670 C C . LYS A 1 85 ? -5.112 9.673 -5.236 1.00 93.50 85 LYS A C 1
ATOM 672 O O . LYS A 1 85 ? -5.172 9.388 -6.427 1.00 93.50 85 LYS A O 1
ATOM 677 N N . ASP A 1 86 ? -4.160 10.444 -4.715 1.00 92.06 86 ASP A N 1
ATOM 678 C CA . ASP A 1 86 ? -3.113 11.132 -5.471 1.00 92.06 86 ASP A CA 1
ATOM 679 C C . ASP A 1 86 ? -1.767 10.378 -5.405 1.00 92.06 86 ASP A C 1
ATOM 681 O O . ASP A 1 86 ? -0.728 10.906 -5.815 1.00 92.06 86 ASP A O 1
ATOM 685 N N . VAL A 1 87 ? -1.766 9.137 -4.892 1.00 93.81 87 VAL A N 1
ATOM 686 C CA . VAL A 1 87 ? -0.556 8.316 -4.773 1.00 93.81 87 VAL A CA 1
ATOM 687 C C . VAL A 1 87 ? 0.085 8.057 -6.136 1.00 93.81 87 VAL A C 1
ATOM 689 O 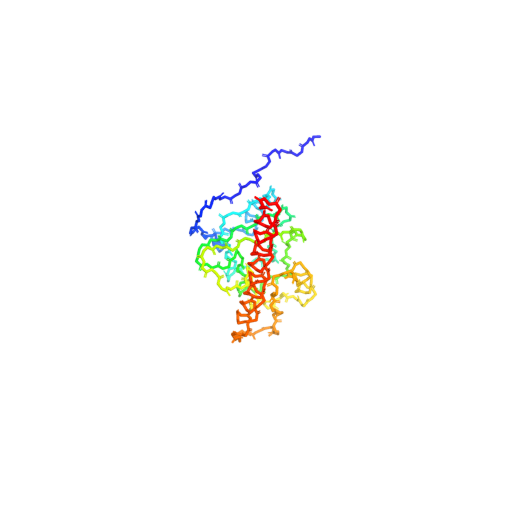O . VAL A 1 87 ? -0.559 7.648 -7.110 1.00 93.81 87 VAL A O 1
ATOM 692 N N . ARG A 1 88 ? 1.404 8.261 -6.196 1.00 91.19 88 ARG A N 1
ATOM 693 C CA . ARG A 1 88 ? 2.219 7.956 -7.369 1.00 91.19 88 ARG A CA 1
ATOM 694 C C . ARG A 1 88 ? 3.171 6.799 -7.135 1.00 91.19 88 ARG A C 1
ATOM 696 O O . ARG A 1 88 ? 4.059 6.906 -6.291 1.00 91.19 88 ARG A O 1
ATOM 703 N N . PHE A 1 89 ? 3.018 5.737 -7.922 1.00 90.06 89 PHE A N 1
ATOM 704 C CA . PHE A 1 89 ? 3.929 4.596 -7.911 1.00 90.06 89 PHE A CA 1
ATOM 705 C C . PHE A 1 89 ? 5.107 4.839 -8.850 1.00 90.06 89 PHE A C 1
ATOM 707 O O . PHE A 1 89 ? 4.934 5.239 -10.001 1.00 90.06 89 PHE A O 1
ATOM 714 N N . ILE A 1 90 ? 6.308 4.598 -8.335 1.00 86.62 90 ILE A N 1
ATOM 715 C CA . ILE A 1 90 ? 7.573 4.675 -9.056 1.00 86.62 90 ILE A CA 1
ATOM 716 C C . ILE A 1 90 ? 8.141 3.257 -9.064 1.00 86.62 90 ILE A C 1
ATOM 718 O O . ILE A 1 90 ? 8.456 2.704 -8.008 1.00 86.62 90 ILE A O 1
ATOM 722 N N . GLU A 1 91 ? 8.223 2.654 -10.247 1.00 73.50 91 GLU A N 1
ATOM 723 C CA . GLU A 1 91 ? 8.721 1.288 -10.411 1.00 73.50 91 GLU A CA 1
ATOM 724 C C . GLU A 1 91 ? 10.196 1.178 -9.985 1.00 73.50 91 GLU A C 1
ATOM 726 O O . GLU A 1 91 ? 11.015 2.061 -10.265 1.00 73.50 91 GLU A O 1
ATOM 731 N N . GLY A 1 92 ? 10.522 0.084 -9.291 1.00 63.53 92 GLY A N 1
ATOM 732 C CA . GLY A 1 92 ? 11.901 -0.328 -9.033 1.00 63.53 92 GLY A CA 1
ATOM 733 C C . GLY A 1 92 ? 12.548 -0.851 -10.317 1.00 63.53 92 GLY A C 1
ATOM 734 O O . GLY A 1 92 ? 11.857 -1.174 -11.291 1.00 63.53 92 GLY A O 1
ATOM 735 N N . ARG A 1 93 ? 13.881 -0.942 -10.363 1.00 55.81 93 ARG A N 1
ATOM 736 C CA . ARG A 1 93 ? 14.551 -1.461 -11.566 1.00 55.81 93 ARG A CA 1
ATOM 737 C C . ARG A 1 93 ? 14.195 -2.943 -11.726 1.00 55.81 93 ARG A C 1
ATOM 739 O O . ARG A 1 93 ? 14.707 -3.772 -10.992 1.00 55.81 93 ARG A O 1
ATOM 746 N N . GLY A 1 94 ? 13.350 -3.269 -12.709 1.00 52.44 94 GLY A N 1
ATOM 747 C CA . GLY A 1 94 ? 13.021 -4.654 -13.076 1.00 52.44 94 GLY A CA 1
ATOM 748 C C . GLY A 1 94 ? 11.563 -5.086 -12.887 1.00 52.44 94 GLY A C 1
ATOM 749 O O . GLY A 1 94 ? 11.228 -6.194 -13.303 1.00 52.44 94 GLY A O 1
ATOM 750 N N . SER A 1 95 ? 10.670 -4.250 -12.342 1.00 52.91 95 SER A N 1
ATOM 751 C CA . SER A 1 95 ? 9.265 -4.650 -12.193 1.00 52.91 95 SER A CA 1
ATOM 752 C C . SER A 1 95 ? 8.519 -4.551 -13.532 1.00 52.91 95 SER A C 1
ATOM 754 O O . SER A 1 95 ? 8.220 -3.462 -14.002 1.00 52.91 95 SER A O 1
ATOM 756 N N . GLN A 1 96 ? 8.195 -5.688 -14.154 1.00 57.22 96 GLN A N 1
ATOM 757 C CA . GLN A 1 96 ? 7.218 -5.758 -15.261 1.00 57.22 96 GLN A CA 1
ATOM 758 C C . GLN A 1 96 ? 5.779 -5.972 -14.759 1.00 57.22 96 GLN A C 1
ATOM 760 O O . GLN A 1 96 ? 4.858 -6.210 -15.545 1.00 57.22 96 GLN A O 1
ATOM 765 N N . GLU A 1 97 ? 5.592 -5.947 -13.441 1.00 62.16 97 GLU A N 1
ATOM 766 C CA . GLU A 1 97 ? 4.335 -6.251 -12.773 1.00 62.16 97 GLU A CA 1
ATOM 767 C C . GLU A 1 97 ? 3.587 -4.977 -12.374 1.00 62.16 97 GLU A C 1
ATOM 769 O O . GLU A 1 97 ? 4.167 -3.909 -12.216 1.00 62.16 97 GLU A O 1
ATOM 774 N N . SER A 1 98 ? 2.271 -5.106 -12.196 1.00 77.81 98 SER A N 1
ATOM 775 C CA . SER A 1 98 ? 1.433 -4.049 -11.622 1.00 77.81 98 SER A CA 1
ATOM 776 C C . SER A 1 98 ? 2.030 -3.553 -10.294 1.00 77.81 98 SER A C 1
ATOM 778 O O . SER A 1 98 ? 2.392 -4.397 -9.473 1.00 77.81 98 SER A O 1
ATOM 780 N N . PRO A 1 99 ? 2.060 -2.232 -10.011 1.00 84.94 99 PRO A N 1
ATOM 781 C CA . PRO A 1 99 ? 2.632 -1.703 -8.768 1.00 84.94 99 PRO A CA 1
ATOM 782 C C . PRO A 1 99 ? 1.888 -2.186 -7.517 1.00 84.94 99 PRO A C 1
ATOM 784 O O . PRO A 1 99 ? 2.430 -2.140 -6.414 1.00 84.94 99 PRO A O 1
ATOM 787 N N . ILE A 1 100 ? 0.652 -2.666 -7.690 1.00 88.88 100 ILE A N 1
ATOM 788 C CA . ILE A 1 100 ? -0.143 -3.289 -6.638 1.00 88.88 100 ILE A CA 1
ATOM 789 C C . ILE A 1 100 ? -0.651 -4.660 -7.085 1.00 88.88 100 ILE A C 1
ATOM 791 O O . ILE A 1 100 ? -1.131 -4.831 -8.211 1.00 88.88 100 ILE A O 1
ATOM 795 N N . VAL A 1 101 ? -0.628 -5.620 -6.160 1.00 88.38 101 VAL A N 1
ATOM 796 C CA . VAL A 1 101 ? -1.231 -6.949 -6.295 1.00 88.38 101 VAL A CA 1
ATOM 797 C C . VAL A 1 101 ? -2.227 -7.183 -5.155 1.00 88.38 101 VAL A C 1
ATOM 799 O O . VAL A 1 101 ? -1.858 -7.104 -3.991 1.00 88.38 101 VAL A O 1
ATOM 802 N N . ILE A 1 102 ? -3.490 -7.508 -5.467 1.00 88.81 102 ILE A N 1
ATOM 803 C CA . ILE A 1 102 ? -4.526 -7.836 -4.465 1.00 88.81 102 ILE A CA 1
ATOM 804 C C . ILE A 1 102 ? -5.219 -9.139 -4.859 1.00 88.81 102 ILE A C 1
ATOM 806 O O . ILE A 1 102 ? -5.865 -9.197 -5.906 1.00 88.81 102 ILE A O 1
ATOM 810 N N . ARG A 1 103 ? -5.068 -10.202 -4.055 1.00 87.44 103 ARG A N 1
ATOM 811 C CA . ARG A 1 103 ? -5.538 -11.561 -4.405 1.00 87.44 103 ARG A CA 1
ATOM 812 C C . ARG A 1 103 ? -6.013 -12.352 -3.185 1.00 87.44 103 ARG A C 1
ATOM 814 O O . ARG A 1 103 ? -5.453 -12.227 -2.107 1.00 87.44 103 ARG A O 1
ATOM 821 N N . GLY A 1 104 ? -7.014 -13.218 -3.346 1.00 87.62 104 GLY A N 1
ATOM 822 C CA . GLY A 1 104 ? -7.384 -14.204 -2.313 1.00 87.62 104 GLY A CA 1
ATOM 823 C C . GLY A 1 104 ? -7.925 -13.633 -0.992 1.00 87.62 104 GLY A C 1
ATOM 824 O O . GLY A 1 104 ? -7.954 -14.340 0.010 1.00 87.62 104 GLY A O 1
ATOM 825 N N . ASN A 1 105 ? -8.357 -12.369 -0.959 1.00 92.00 105 ASN A N 1
ATOM 826 C CA . ASN A 1 105 ? -8.893 -11.727 0.245 1.00 92.00 105 ASN A CA 1
ATOM 827 C C . ASN A 1 105 ? -10.419 -11.925 0.307 1.00 92.00 105 ASN A C 1
ATOM 829 O O . ASN A 1 105 ? -11.175 -11.113 -0.219 1.00 92.00 105 ASN A O 1
ATOM 833 N N . ARG A 1 106 ? -10.883 -13.028 0.916 1.00 89.50 106 ARG A N 1
ATOM 834 C CA . ARG A 1 106 ? -12.285 -13.504 0.822 1.00 89.50 106 ARG A CA 1
ATOM 835 C C . ARG A 1 106 ? -13.347 -12.477 1.240 1.00 89.50 106 ARG A C 1
ATOM 837 O O . ARG A 1 106 ? -14.433 -12.470 0.667 1.00 89.50 106 ARG A O 1
ATOM 844 N N . LYS A 1 107 ? -13.074 -11.644 2.249 1.00 91.50 107 LYS A N 1
ATOM 845 C CA . LYS A 1 107 ? -14.018 -10.619 2.736 1.00 91.50 107 LYS A CA 1
ATOM 846 C C . LYS A 1 107 ? -13.865 -9.260 2.044 1.00 91.50 107 LYS A C 1
ATOM 848 O O . LYS A 1 107 ? -14.647 -8.350 2.327 1.00 91.50 107 LYS A O 1
ATOM 853 N N . PHE A 1 108 ? -12.910 -9.125 1.125 1.00 90.00 108 PHE A N 1
ATOM 854 C CA . PHE A 1 108 ? -12.674 -7.885 0.404 1.00 90.00 108 PHE A CA 1
ATOM 855 C C . PHE A 1 108 ? -13.685 -7.756 -0.737 1.00 90.00 108 PHE A C 1
ATOM 857 O O . PHE A 1 108 ? -13.590 -8.433 -1.761 1.00 90.00 108 PHE A O 1
ATOM 864 N N . LYS A 1 109 ? -14.706 -6.926 -0.518 1.00 84.50 109 LYS A N 1
ATOM 865 C CA . LYS A 1 109 ? -15.838 -6.795 -1.439 1.00 84.50 109 LYS A CA 1
ATOM 866 C C . LYS A 1 109 ? -15.503 -5.974 -2.689 1.00 84.50 109 LYS A C 1
ATOM 868 O O . LYS A 1 109 ? -14.582 -5.154 -2.685 1.00 84.50 109 LYS A O 1
ATOM 873 N N . ARG A 1 110 ? -16.306 -6.166 -3.742 1.00 78.50 110 ARG A N 1
ATOM 874 C CA . ARG A 1 110 ? -16.154 -5.497 -5.046 1.00 78.50 110 ARG A CA 1
ATOM 875 C C . ARG A 1 110 ? -16.204 -3.973 -4.947 1.00 78.50 110 ARG A C 1
ATOM 877 O O . ARG A 1 110 ? -15.429 -3.319 -5.630 1.00 78.50 110 ARG A O 1
ATOM 884 N N . GLU A 1 111 ? -17.006 -3.404 -4.051 1.00 80.69 111 GLU A N 1
ATOM 885 C CA . GLU A 1 111 ? -17.118 -1.943 -3.927 1.00 80.69 111 GLU A CA 1
ATOM 886 C C . GLU A 1 111 ? -15.785 -1.302 -3.507 1.00 80.69 111 GLU A C 1
ATOM 888 O O . GLU A 1 111 ? -15.459 -0.190 -3.919 1.00 80.69 111 GLU A O 1
ATOM 893 N N . ASN A 1 112 ? -14.979 -2.009 -2.709 1.00 81.56 112 ASN A N 1
ATOM 894 C CA . ASN A 1 112 ? -13.646 -1.541 -2.333 1.00 81.56 112 ASN A CA 1
ATOM 895 C C . ASN A 1 112 ? -12.629 -1.752 -3.454 1.00 81.56 112 ASN A C 1
ATOM 897 O O . ASN A 1 112 ? -11.720 -0.942 -3.612 1.00 81.56 112 ASN A O 1
ATOM 901 N N . VAL A 1 113 ? -12.796 -2.810 -4.253 1.00 82.00 113 VAL A N 1
ATOM 902 C CA . VAL A 1 113 ? -12.004 -3.012 -5.471 1.00 82.00 113 VAL A CA 1
ATOM 903 C C . VAL A 1 113 ? -12.223 -1.845 -6.428 1.00 82.00 113 VAL A C 1
ATOM 905 O O . VAL A 1 113 ? -11.248 -1.257 -6.876 1.00 82.00 113 VAL A O 1
ATOM 908 N N . ASP A 1 114 ? -13.470 -1.465 -6.705 1.00 84.06 114 ASP A N 1
ATOM 909 C CA . ASP A 1 114 ? -13.781 -0.408 -7.673 1.00 84.06 114 ASP A CA 1
ATOM 910 C C . ASP A 1 114 ? -13.176 0.947 -7.275 1.00 84.06 114 ASP A C 1
ATOM 912 O O . ASP A 1 114 ? -12.576 1.614 -8.119 1.00 84.06 114 ASP A O 1
ATOM 916 N N . LYS A 1 115 ? -13.214 1.297 -5.980 1.00 86.62 115 LYS A N 1
ATOM 917 C CA . LYS A 1 115 ? -12.528 2.489 -5.444 1.00 86.62 115 LYS A CA 1
ATOM 918 C C . LYS A 1 115 ? -11.022 2.462 -5.703 1.00 86.62 115 LYS A C 1
ATOM 920 O O . LYS A 1 115 ? -10.445 3.461 -6.117 1.00 86.62 115 LYS A O 1
ATOM 925 N N . LEU A 1 116 ? -10.372 1.318 -5.483 1.00 87.00 116 LEU A N 1
ATOM 926 C CA . LEU A 1 116 ? -8.944 1.181 -5.776 1.00 87.00 116 LEU A CA 1
ATOM 927 C C . LEU A 1 116 ? -8.662 1.256 -7.278 1.00 87.00 116 LEU A C 1
ATOM 929 O O . LEU A 1 116 ? -7.672 1.855 -7.684 1.00 87.00 116 LEU A O 1
ATOM 933 N N . MET A 1 117 ? -9.519 0.668 -8.113 1.00 83.94 117 MET A N 1
ATOM 934 C CA . MET A 1 117 ? -9.340 0.688 -9.566 1.00 83.94 117 MET A CA 1
ATOM 935 C C . MET A 1 117 ? -9.440 2.100 -10.149 1.00 83.94 117 MET A C 1
ATOM 937 O O . MET A 1 117 ? -8.790 2.377 -11.155 1.00 83.94 117 MET A O 1
ATOM 941 N N . GLU A 1 118 ? -10.209 2.992 -9.523 1.00 88.00 118 GLU A N 1
ATOM 942 C CA . GLU A 1 118 ? -10.250 4.410 -9.888 1.00 88.00 118 GLU A CA 1
ATOM 943 C C . GLU A 1 118 ? -8.888 5.085 -9.673 1.00 88.00 118 GLU A C 1
ATOM 945 O O . GLU A 1 118 ? -8.359 5.705 -10.597 1.00 88.00 118 GLU A O 1
ATOM 950 N N . ILE A 1 119 ? -8.271 4.863 -8.507 1.00 87.88 119 ILE A N 1
ATOM 951 C CA . ILE A 1 119 ? -6.928 5.367 -8.170 1.00 87.88 119 ILE A CA 1
ATOM 952 C C . ILE A 1 119 ? -5.871 4.766 -9.111 1.00 87.88 119 ILE A C 1
ATOM 954 O O . ILE A 1 119 ? -4.950 5.445 -9.563 1.00 87.88 119 ILE A O 1
ATOM 958 N N . LEU A 1 120 ? -6.012 3.482 -9.448 1.00 84.50 120 LEU A N 1
ATOM 959 C CA . LEU A 1 120 ? -5.026 2.728 -10.225 1.00 84.50 120 LEU A CA 1
ATOM 960 C C . LEU A 1 120 ? -5.184 2.840 -11.745 1.00 84.50 120 LEU A C 1
ATOM 962 O O . LEU A 1 120 ? -4.359 2.298 -12.488 1.00 84.50 120 LEU A O 1
ATOM 966 N N . LYS A 1 121 ? -6.202 3.563 -12.224 1.00 82.94 121 LYS A N 1
ATOM 967 C CA . LYS A 1 121 ? -6.478 3.767 -13.652 1.00 82.94 121 LYS A CA 1
ATOM 968 C C . LYS A 1 121 ? -5.246 4.207 -14.468 1.00 82.94 121 LYS A C 1
ATOM 970 O O . LYS A 1 121 ? -5.075 3.665 -15.562 1.00 82.94 121 LYS A O 1
ATOM 975 N N . PRO A 1 122 ? -4.354 5.100 -13.982 1.00 81.44 122 PRO A N 1
ATOM 976 C CA . PRO A 1 122 ? -3.162 5.507 -14.734 1.00 81.44 122 PRO A CA 1
ATOM 977 C C . PRO A 1 122 ? -2.147 4.381 -14.986 1.00 81.44 122 PRO A C 1
ATOM 979 O O . PRO A 1 122 ? -1.363 4.472 -15.927 1.00 81.44 122 PRO A O 1
ATOM 982 N N . TYR A 1 123 ? -2.159 3.317 -14.178 1.00 73.75 123 TYR A N 1
ATOM 983 C CA . TYR A 1 123 ? -1.147 2.254 -14.201 1.00 73.75 123 TYR A CA 1
ATOM 984 C C . TYR A 1 123 ? -1.577 1.020 -15.009 1.00 73.75 123 TYR A C 1
ATOM 986 O O . TYR A 1 123 ? -0.901 -0.004 -14.973 1.00 73.75 123 TYR A O 1
ATOM 994 N N . ASN A 1 124 ? -2.705 1.086 -15.735 1.00 65.75 124 ASN A N 1
ATOM 995 C CA . ASN A 1 124 ? -3.265 -0.037 -16.505 1.00 65.75 124 ASN A CA 1
ATOM 996 C C . ASN A 1 124 ? -3.390 -1.343 -15.689 1.00 65.75 124 ASN A C 1
ATOM 998 O O . ASN A 1 124 ? -3.241 -2.447 -16.226 1.00 65.75 124 ASN A O 1
ATOM 1002 N N . VAL A 1 125 ? -3.670 -1.226 -14.387 1.00 62.03 125 VAL A N 1
ATOM 1003 C CA . VAL A 1 125 ? -3.897 -2.381 -13.512 1.00 62.03 125 VAL A CA 1
ATOM 1004 C C . VAL A 1 125 ? -5.131 -3.132 -14.005 1.00 62.03 125 VAL A C 1
ATOM 1006 O O . VAL A 1 125 ? -6.164 -2.536 -14.314 1.00 62.03 125 VAL A O 1
ATOM 1009 N N . ARG A 1 126 ? -5.043 -4.461 -14.103 1.00 58.81 126 ARG A N 1
ATOM 1010 C CA . ARG A 1 126 ? -6.201 -5.294 -14.456 1.00 58.81 126 ARG A CA 1
ATOM 1011 C C . ARG A 1 126 ? -7.060 -5.520 -13.221 1.00 58.81 126 ARG A C 1
ATOM 1013 O O . ARG A 1 126 ? -6.522 -5.804 -12.153 1.00 58.81 126 ARG A O 1
ATOM 1020 N N . ARG A 1 127 ? -8.387 -5.437 -13.379 1.00 53.16 127 ARG A N 1
ATOM 1021 C CA . ARG A 1 127 ? -9.313 -5.744 -12.281 1.00 53.16 127 ARG A CA 1
ATOM 1022 C C . ARG A 1 127 ? -9.030 -7.148 -11.730 1.00 53.16 127 ARG A C 1
ATOM 1024 O O . ARG A 1 127 ? -8.804 -8.063 -12.528 1.00 53.16 127 ARG A O 1
ATOM 1031 N N . PRO A 1 128 ? -9.104 -7.342 -10.404 1.00 50.03 128 PRO A N 1
ATOM 1032 C CA . PRO A 1 128 ? -9.186 -8.673 -9.825 1.00 50.03 128 PRO A CA 1
ATOM 1033 C C . PRO A 1 128 ? -10.445 -9.354 -10.373 1.00 50.03 128 PRO A C 1
ATOM 1035 O O . PRO A 1 128 ? -11.561 -8.932 -10.069 1.00 50.03 128 PRO A O 1
ATOM 1038 N N . GLN A 1 129 ? -10.277 -10.361 -11.228 1.00 45.88 129 GLN A N 1
ATOM 1039 C CA . GLN A 1 129 ? -11.390 -11.191 -11.675 1.00 45.88 129 GLN A CA 1
ATOM 1040 C C . GLN A 1 129 ? -11.687 -12.187 -10.548 1.00 45.88 129 GLN A C 1
ATOM 1042 O O . GLN A 1 129 ? -10.894 -13.075 -10.270 1.00 45.88 129 GLN A O 1
ATOM 1047 N N . ASP A 1 130 ? -12.787 -11.929 -9.843 1.00 41.88 130 ASP A N 1
ATOM 1048 C CA . ASP A 1 130 ? -13.582 -12.901 -9.090 1.00 41.88 130 ASP A CA 1
ATOM 1049 C C . ASP A 1 130 ? -12.880 -13.735 -8.018 1.00 41.88 130 ASP A C 1
ATOM 1051 O O . ASP A 1 130 ? -12.471 -14.846 -8.296 1.00 41.88 130 ASP A O 1
ATOM 1055 N N . GLY A 1 131 ? -12.853 -13.265 -6.762 1.00 44.03 131 GLY A N 1
ATOM 1056 C CA . GLY A 1 131 ? -12.913 -14.108 -5.545 1.00 44.03 131 GLY A CA 1
ATOM 1057 C C . GLY A 1 131 ? -11.915 -15.273 -5.341 1.00 44.03 131 GLY A C 1
ATOM 1058 O O . GLY A 1 131 ? -11.949 -15.892 -4.282 1.00 44.03 131 GLY A O 1
ATOM 1059 N N . GLY A 1 132 ? -11.014 -15.568 -6.279 1.00 38.44 132 GLY A N 1
ATOM 1060 C CA . GLY A 1 132 ? -10.250 -16.806 -6.363 1.00 38.44 132 GLY A CA 1
ATOM 1061 C C . GLY A 1 132 ? -9.429 -16.886 -7.660 1.00 38.44 132 GLY A C 1
ATOM 1062 O O . GLY A 1 132 ? -9.969 -17.061 -8.738 1.00 38.44 132 GLY A O 1
ATOM 1063 N N . GLN A 1 133 ? -8.102 -16.834 -7.495 1.00 32.78 133 GLN A N 1
ATOM 1064 C CA . GLN A 1 133 ? -7.034 -17.154 -8.462 1.00 32.78 133 GLN A CA 1
ATOM 1065 C C . GLN A 1 133 ? -6.818 -16.256 -9.703 1.00 32.78 133 GLN A C 1
ATOM 1067 O O . GLN A 1 133 ? -7.727 -15.783 -10.366 1.00 32.78 133 GLN A O 1
ATOM 1072 N N . LEU A 1 134 ? -5.530 -16.048 -10.024 1.00 47.56 134 LEU A N 1
ATOM 1073 C CA . LEU A 1 134 ? -5.031 -15.259 -11.155 1.00 47.56 134 LEU A CA 1
ATOM 1074 C C . LEU A 1 134 ? -4.130 -16.097 -12.067 1.00 47.56 134 LEU A C 1
ATOM 1076 O O . LEU A 1 134 ? -3.192 -16.738 -11.596 1.00 47.56 134 LEU A O 1
ATOM 1080 N N . LYS A 1 135 ? -4.361 -15.983 -13.381 1.00 31.23 135 LYS A N 1
ATOM 1081 C CA . LYS A 1 135 ? -3.401 -16.281 -14.455 1.00 31.23 135 LYS A CA 1
ATOM 1082 C C . LYS A 1 135 ? -3.101 -14.988 -15.227 1.00 31.23 135 LYS A C 1
ATOM 1084 O O . LYS A 1 135 ? -4.011 -14.227 -15.550 1.00 31.23 135 LYS A O 1
ATOM 1089 N N . LEU A 1 136 ? -1.822 -14.733 -15.506 1.00 34.44 1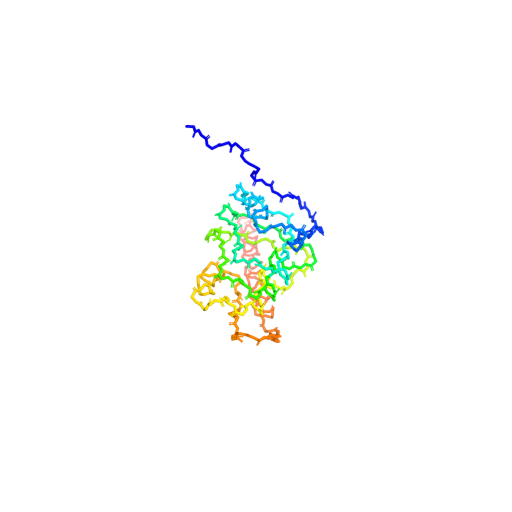36 LEU A N 1
ATOM 1090 C CA . LEU A 1 136 ? -1.340 -13.606 -16.318 1.00 34.44 136 LEU A CA 1
ATOM 1091 C C . LEU A 1 136 ? -1.647 -13.834 -17.810 1.00 34.44 136 LEU A C 1
ATOM 1093 O O . LEU A 1 136 ? -1.497 -14.950 -18.300 1.00 34.44 136 LEU A O 1
ATOM 1097 N N . SER A 1 137 ? -1.991 -12.775 -18.558 1.00 38.38 137 SER A N 1
ATOM 1098 C CA . SER A 1 137 ? -1.854 -12.776 -20.027 1.00 38.38 137 SER A CA 1
ATOM 1099 C C . SER A 1 137 ? -0.951 -11.625 -20.483 1.00 38.38 137 SER A C 1
ATOM 1101 O O . SER A 1 137 ? -1.180 -10.459 -20.158 1.00 38.38 137 SER A O 1
ATOM 1103 N N . LEU A 1 138 ? 0.091 -11.978 -21.235 1.00 41.25 138 LEU A N 1
ATOM 1104 C CA . LEU A 1 138 ? 1.312 -11.216 -21.545 1.00 41.25 138 LEU A CA 1
ATOM 1105 C C . LEU A 1 138 ? 1.160 -10.017 -22.513 1.00 41.25 138 LEU A C 1
ATOM 1107 O O . LEU A 1 138 ? 2.147 -9.516 -23.040 1.00 41.25 138 LEU A O 1
ATOM 1111 N N . PHE A 1 139 ? -0.042 -9.503 -22.771 1.00 38.38 139 PHE A N 1
ATOM 1112 C CA . PHE A 1 139 ? -0.254 -8.599 -23.916 1.00 38.38 139 PHE A CA 1
ATOM 1113 C C . PHE A 1 139 ? 0.035 -7.095 -23.701 1.00 38.38 139 PHE A C 1
ATOM 1115 O O . PHE A 1 139 ? -0.134 -6.317 -24.635 1.00 38.38 139 PHE A O 1
ATOM 1122 N N . SER A 1 140 ? 0.499 -6.645 -22.528 1.00 50.06 140 SER A N 1
ATOM 1123 C CA . SER A 1 140 ? 0.667 -5.196 -22.264 1.00 50.06 140 SER A CA 1
ATOM 1124 C C . SER A 1 140 ? 1.998 -4.607 -22.772 1.00 50.06 140 SER A C 1
ATOM 1126 O O . SER A 1 140 ? 2.042 -3.490 -23.292 1.00 50.06 140 SER A O 1
ATOM 1128 N N . TYR A 1 141 ? 3.097 -5.368 -22.701 1.00 45.88 141 TYR A N 1
ATOM 1129 C CA . TYR A 1 141 ? 4.438 -4.819 -22.943 1.00 45.88 141 TYR A CA 1
ATOM 1130 C C . TYR A 1 141 ? 4.710 -4.488 -24.423 1.00 45.88 141 TYR A C 1
ATOM 1132 O O . TYR A 1 141 ? 5.311 -3.460 -24.743 1.00 45.88 141 TYR A O 1
ATOM 1140 N N . ALA A 1 142 ? 4.199 -5.302 -25.353 1.00 43.59 142 ALA A N 1
ATOM 1141 C CA . ALA A 1 142 ? 4.359 -5.059 -26.789 1.00 43.59 142 ALA A CA 1
ATOM 1142 C C . ALA A 1 142 ? 3.620 -3.790 -27.266 1.00 43.59 142 ALA A C 1
ATOM 1144 O O . ALA A 1 142 ? 4.108 -3.084 -28.152 1.00 43.59 142 ALA A O 1
ATOM 1145 N N . ALA A 1 143 ? 2.470 -3.471 -26.663 1.00 48.59 143 ALA A N 1
ATOM 1146 C CA . ALA A 1 143 ? 1.666 -2.304 -27.022 1.00 48.59 143 ALA A CA 1
ATOM 1147 C C . ALA A 1 143 ? 2.286 -0.995 -26.502 1.00 48.59 143 ALA A C 1
ATOM 1149 O O . ALA A 1 143 ? 2.353 -0.006 -27.234 1.00 48.59 143 ALA A O 1
ATOM 1150 N N . TYR A 1 144 ? 2.819 -1.007 -25.275 1.00 44.62 144 TYR A N 1
ATOM 1151 C CA . TYR A 1 144 ? 3.540 0.134 -24.709 1.00 44.62 144 TYR A CA 1
ATOM 1152 C C . TYR A 1 144 ? 4.837 0.431 -25.478 1.00 44.62 144 TYR A C 1
ATOM 1154 O O . TYR A 1 144 ? 5.071 1.573 -25.878 1.00 44.62 144 TYR A O 1
ATOM 1162 N N . LYS A 1 145 ? 5.641 -0.598 -25.791 1.00 48.25 145 LYS A N 1
ATOM 1163 C CA . LYS A 1 145 ? 6.911 -0.425 -26.518 1.00 48.25 145 LYS A CA 1
ATOM 1164 C C . LYS A 1 145 ? 6.706 0.116 -27.937 1.00 48.25 145 LYS A C 1
ATOM 1166 O O . LYS A 1 145 ? 7.468 0.978 -28.367 1.00 48.25 145 LYS A O 1
ATOM 1171 N N . LYS A 1 146 ? 5.646 -0.309 -28.640 1.00 51.94 146 LYS A N 1
ATOM 1172 C CA . LYS A 1 146 ? 5.271 0.269 -29.946 1.00 51.94 146 LYS A CA 1
ATOM 1173 C C . LYS A 1 146 ? 4.927 1.755 -29.844 1.00 51.94 146 LYS A C 1
ATOM 1175 O O . LYS A 1 146 ? 5.348 2.532 -30.698 1.00 51.94 146 LYS A O 1
ATOM 1180 N N . LYS A 1 147 ? 4.212 2.160 -28.791 1.00 47.88 147 LYS A N 1
ATOM 1181 C CA . LYS A 1 147 ? 3.847 3.564 -28.584 1.00 47.88 147 LYS A CA 1
ATOM 1182 C C . LYS A 1 147 ? 5.081 4.410 -28.262 1.00 47.88 147 LYS A C 1
ATOM 1184 O O . LYS A 1 147 ? 5.307 5.401 -28.935 1.00 47.88 147 LYS A O 1
ATOM 1189 N N . VAL A 1 148 ? 5.948 3.987 -27.345 1.00 49.28 148 VAL A N 1
ATOM 1190 C CA . VAL A 1 148 ? 7.169 4.747 -27.002 1.00 49.28 148 VAL A CA 1
ATOM 1191 C C . VAL A 1 148 ? 8.158 4.828 -28.177 1.00 49.28 148 VAL A C 1
ATOM 1193 O O . VAL A 1 148 ? 8.746 5.881 -28.415 1.00 49.28 148 VAL A O 1
ATOM 1196 N N . HIS A 1 149 ? 8.305 3.761 -28.969 1.00 42.69 149 HIS A N 1
ATOM 1197 C CA . HIS A 1 149 ? 9.182 3.783 -30.144 1.00 42.69 149 HIS A CA 1
ATOM 1198 C C . HIS A 1 149 ? 8.677 4.742 -31.239 1.00 42.69 149 HIS A C 1
ATOM 1200 O O . HIS A 1 149 ? 9.477 5.445 -31.850 1.00 42.69 149 HIS A O 1
ATOM 1206 N N . SER A 1 150 ? 7.356 4.840 -31.430 1.00 46.56 150 SER A N 1
ATOM 1207 C CA . SER A 1 150 ? 6.739 5.803 -32.354 1.00 46.56 150 SER A CA 1
ATOM 1208 C C . SER A 1 150 ? 6.997 7.262 -31.948 1.00 46.56 150 SER A C 1
ATOM 1210 O O . SER A 1 150 ? 7.297 8.084 -32.809 1.00 46.56 150 SER A O 1
ATOM 1212 N N . TRP A 1 151 ? 6.962 7.586 -30.652 1.00 44.59 151 TRP A N 1
ATOM 1213 C CA . TRP A 1 151 ? 7.233 8.950 -30.175 1.00 44.59 151 TRP A CA 1
ATOM 1214 C C . TRP A 1 151 ? 8.710 9.349 -30.327 1.00 44.59 151 TRP A C 1
ATOM 1216 O O . TRP A 1 151 ? 9.006 10.479 -30.717 1.00 44.59 151 TRP A O 1
ATOM 1226 N N . ASN A 1 152 ? 9.639 8.415 -30.100 1.00 51.50 152 ASN A N 1
ATOM 1227 C CA . ASN A 1 152 ? 11.073 8.674 -30.271 1.00 51.50 152 ASN A CA 1
ATOM 1228 C C . ASN A 1 152 ? 11.478 8.864 -31.742 1.00 51.50 152 ASN A C 1
ATOM 1230 O O . ASN A 1 152 ? 12.379 9.652 -32.025 1.00 51.50 152 ASN A O 1
ATOM 1234 N N . GLN A 1 153 ? 10.804 8.198 -32.687 1.00 53.38 153 GLN A N 1
ATOM 1235 C CA . GLN A 1 153 ? 11.041 8.428 -34.117 1.00 53.38 153 GLN A CA 1
ATOM 1236 C C . GLN A 1 153 ? 10.560 9.815 -34.565 1.00 53.38 153 GLN A C 1
ATOM 1238 O O . GLN A 1 153 ? 11.271 10.489 -35.309 1.00 53.38 153 GLN A O 1
ATOM 1243 N N . SER A 1 154 ? 9.419 10.288 -34.055 1.00 56.19 154 SER A N 1
ATOM 1244 C CA . SER A 1 154 ? 8.931 11.641 -34.345 1.00 56.19 154 SER A CA 1
ATOM 1245 C C . SER A 1 154 ? 9.880 12.719 -33.812 1.00 56.19 154 SER A C 1
ATOM 1247 O O . SER A 1 154 ? 10.234 13.638 -34.545 1.00 56.19 154 SER A O 1
ATOM 1249 N N . LEU A 1 155 ? 10.371 12.589 -32.574 1.00 50.22 155 LEU A N 1
ATOM 1250 C CA . LEU A 1 155 ? 11.331 13.541 -31.992 1.00 50.22 155 LEU A CA 1
ATOM 1251 C C . LEU A 1 155 ? 12.674 13.570 -32.747 1.00 50.22 155 LEU A C 1
ATOM 1253 O O . LEU A 1 155 ? 13.233 14.644 -32.971 1.00 50.22 155 LEU A O 1
ATOM 1257 N N . ALA A 1 156 ? 13.163 12.413 -33.204 1.00 53.31 156 ALA A N 1
ATOM 1258 C CA . ALA A 1 156 ? 14.368 12.329 -34.032 1.00 53.31 156 ALA A CA 1
ATOM 1259 C C . ALA A 1 156 ? 14.180 12.953 -35.430 1.00 53.31 156 ALA A C 1
ATOM 1261 O O . ALA A 1 156 ? 15.126 13.509 -35.991 1.00 53.31 156 ALA A O 1
ATOM 1262 N N . PHE A 1 157 ? 12.966 12.897 -35.986 1.00 51.44 157 PHE A N 1
ATOM 1263 C CA . PHE A 1 157 ? 12.624 13.537 -37.256 1.00 51.44 157 PHE A CA 1
ATOM 1264 C C . PHE A 1 157 ? 12.583 15.069 -37.131 1.00 51.44 157 PHE A C 1
ATOM 1266 O O . PHE A 1 157 ? 13.201 15.767 -37.935 1.00 51.44 157 PHE A O 1
ATOM 1273 N N . PHE A 1 158 ? 11.958 15.602 -36.073 1.00 47.03 158 PHE A N 1
ATOM 1274 C CA . PHE A 1 158 ? 11.931 17.048 -35.813 1.00 47.03 158 PHE A CA 1
ATOM 1275 C C . PHE A 1 158 ? 13.324 17.626 -35.523 1.00 47.03 158 PHE A C 1
ATOM 1277 O O . PHE A 1 158 ? 13.653 18.701 -36.019 1.00 47.03 158 PHE A O 1
ATOM 1284 N N . SER A 1 159 ? 14.181 16.893 -34.804 1.00 49.19 159 SER A N 1
ATOM 1285 C CA . SER A 1 159 ? 15.575 17.296 -34.564 1.00 49.19 159 SER A CA 1
ATOM 1286 C C . SER A 1 159 ? 16.395 17.408 -35.859 1.00 49.19 159 SER A C 1
ATOM 1288 O O . SER A 1 159 ? 17.163 18.358 -36.024 1.00 49.19 159 SER A O 1
ATOM 1290 N N . LYS A 1 160 ? 16.214 16.481 -36.810 1.00 54.47 160 LYS A N 1
ATOM 1291 C CA . LYS A 1 160 ? 16.915 16.519 -38.105 1.00 54.47 160 LYS A CA 1
ATOM 1292 C C . LYS A 1 160 ? 16.435 17.657 -39.005 1.00 54.47 160 LYS A C 1
ATOM 1294 O O . LYS A 1 160 ? 17.261 18.290 -39.658 1.00 54.47 160 LYS A O 1
ATOM 1299 N N . LEU A 1 161 ? 15.133 17.947 -39.011 1.00 54.97 161 LEU A N 1
ATOM 1300 C CA . LEU A 1 161 ? 14.581 19.080 -39.759 1.00 54.97 161 LEU A CA 1
ATOM 1301 C C . LEU A 1 161 ? 15.076 20.427 -39.215 1.00 54.97 161 LEU A C 1
ATOM 1303 O O . LEU A 1 161 ? 15.417 21.309 -39.999 1.00 54.97 161 LEU A O 1
ATOM 1307 N N . PHE A 1 162 ? 15.193 20.567 -37.892 1.00 49.75 162 PHE A N 1
ATOM 1308 C CA . PHE A 1 162 ? 15.674 21.807 -37.278 1.00 49.75 162 PHE A CA 1
ATOM 1309 C C . PHE A 1 162 ? 17.157 22.079 -37.591 1.00 49.75 162 PHE A C 1
ATOM 1311 O O . PHE A 1 162 ? 17.521 23.202 -37.932 1.00 49.75 162 PHE A O 1
ATOM 1318 N N . ASN A 1 163 ? 18.004 21.043 -37.581 1.00 49.84 163 ASN A N 1
ATOM 1319 C CA . ASN A 1 163 ? 19.417 21.180 -37.959 1.00 49.84 163 ASN A CA 1
ATOM 1320 C C . ASN A 1 163 ? 19.607 21.459 -39.462 1.00 49.84 163 ASN A C 1
ATOM 1322 O O . ASN A 1 163 ? 20.513 22.199 -39.838 1.00 49.84 163 ASN A O 1
ATOM 1326 N N . SER A 1 164 ? 18.741 20.915 -40.324 1.00 52.09 164 SER A N 1
ATOM 1327 C CA . SER A 1 164 ? 18.761 21.193 -41.768 1.00 52.09 164 SER A CA 1
ATOM 1328 C C . SER A 1 164 ? 18.349 22.632 -42.102 1.00 52.09 164 SER A C 1
ATOM 1330 O O . SER A 1 164 ? 18.889 23.215 -43.041 1.00 52.09 164 SER A O 1
ATOM 1332 N N . ALA A 1 165 ? 17.403 23.202 -41.349 1.00 49.91 165 ALA A N 1
ATOM 1333 C CA . ALA A 1 165 ? 16.951 24.582 -41.530 1.00 49.91 165 ALA A CA 1
ATOM 1334 C C . ALA A 1 165 ? 17.984 25.611 -41.031 1.00 49.91 165 ALA A C 1
ATOM 1336 O O . ALA A 1 165 ? 18.110 26.685 -41.610 1.00 49.91 165 ALA A O 1
ATOM 1337 N N . LEU A 1 166 ? 18.774 25.277 -40.001 1.00 48.81 166 LEU A N 1
ATOM 1338 C CA . LEU A 1 166 ? 19.858 26.148 -39.527 1.00 48.81 166 LEU A CA 1
ATOM 1339 C C . LEU A 1 166 ? 21.042 26.218 -40.509 1.00 48.81 166 LEU A C 1
ATOM 1341 O O . LEU A 1 166 ? 21.665 27.266 -40.642 1.00 48.81 166 LEU A O 1
ATOM 1345 N N . LEU A 1 167 ? 21.340 25.121 -41.213 1.00 47.22 167 LEU A N 1
ATOM 1346 C CA . LEU A 1 167 ? 22.436 25.050 -42.191 1.00 47.22 167 LEU A CA 1
ATOM 1347 C C . LEU A 1 167 ? 22.137 25.783 -43.507 1.00 47.22 167 LEU A C 1
ATOM 1349 O O . LEU A 1 167 ? 23.067 26.174 -44.199 1.00 47.22 167 LEU A O 1
ATOM 1353 N N . THR A 1 168 ? 20.863 25.999 -43.841 1.00 52.00 168 THR A N 1
ATOM 1354 C CA . THR A 1 168 ? 20.443 26.760 -45.035 1.00 52.00 168 THR A CA 1
ATOM 1355 C C . THR A 1 168 ? 20.276 28.259 -44.772 1.00 52.00 168 THR A C 1
ATOM 1357 O O . THR A 1 168 ? 20.182 29.032 -45.716 1.00 52.00 168 THR A O 1
ATOM 1360 N N . ALA A 1 169 ? 20.277 28.688 -43.506 1.00 45.78 169 ALA A N 1
ATOM 1361 C CA . ALA A 1 169 ? 20.216 30.098 -43.112 1.00 45.78 169 ALA A CA 1
ATOM 1362 C C . ALA A 1 169 ? 21.604 30.730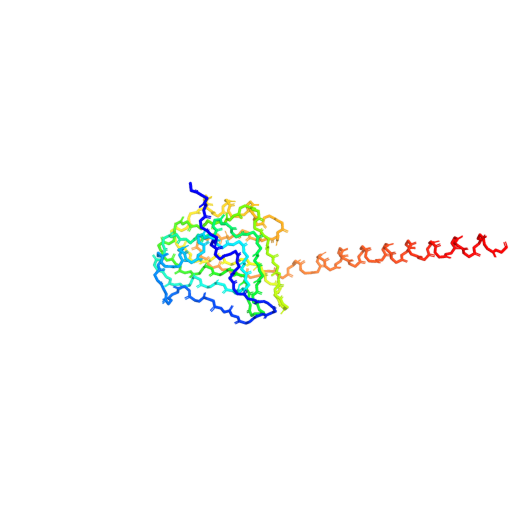 -42.856 1.00 45.78 169 ALA A C 1
ATOM 1364 O O . ALA A 1 169 ? 21.682 31.897 -42.477 1.00 45.78 169 ALA A O 1
ATOM 1365 N N . LEU A 1 170 ? 22.689 29.965 -43.036 1.00 49.09 170 LEU A N 1
ATOM 1366 C CA . LEU A 1 170 ? 24.078 30.388 -42.799 1.00 49.09 170 LEU A CA 1
ATOM 1367 C C . LEU A 1 170 ? 24.991 30.217 -44.032 1.00 49.09 170 LEU A C 1
ATOM 1369 O O . LEU A 1 170 ? 26.213 30.239 -43.888 1.00 49.09 170 LEU A O 1
ATOM 1373 N N . SER A 1 171 ? 24.416 30.061 -45.229 1.00 44.84 171 SER A N 1
ATOM 1374 C CA . SER A 1 171 ? 25.127 30.003 -46.517 1.00 44.84 171 SER A CA 1
ATOM 1375 C C . SER A 1 171 ? 24.679 31.114 -47.451 1.00 44.84 171 SER A C 1
ATOM 1377 O O . SER A 1 171 ? 23.443 31.212 -47.631 1.00 44.84 171 SER A O 1
#

Organism: Strongylus vulgaris (NCBI:txid40348)

pLDDT: mean 76.29, std 21.42, range [31.23, 98.38]

Sequence (171 aa):
MPPSEGRKKLGTAPNQFVLEARKISEQDFNDVFENVVEVAMCVEVHNTLFRRVRFPNVLRWQSCDTGPALSIVGNPLLIQVELNKDVRFIEGRGSQESPIVIRGNRKFKRENVDKLMEILKPYNVRRPQDGGQLKLSLFSYAAYKKKVHSWNQSLAFFSKLFNSALLTALS

Radius of gyration: 20.82 Å; chains: 1; bounding box: 42×48×64 Å

Secondary structure (DSSP, 8-state):
-PPP---SEEE-SS---EEEGGGS-HHHHHHHHHT-SEEESEEEEES---SEEEETT--EEEPPTTS-SEEEE--TT--EEEE-TT-EEE--TT--S-SEEEE--TT--HHHHHHHHHHHGGGTPPP--SSS-------HHHHHHHHHHHHHHHHHHHHHHHHHHHHHS--

Foldseek 3Di:
DPPPPPAQEDDDPQDAAEAECQVDDLVVQQVNQVNYQEYHEAYEQEQDQHQEAENQRHQEFEYYQPEANYEHEQHQNHAAYYDHLNHDYDYHPPDPDQNYHHYNHQNHDPVRQVVVCNSSVVRPDDRPPDNHDDDDDDPDPVVVVVVVVVVVVVVVVVVVVVVVVVVVVPD